Protein AF-A0A450Y760-F1 (afdb_monomer)

Mean predicted aligned error: 13.87 Å

Foldseek 3Di:
DDDD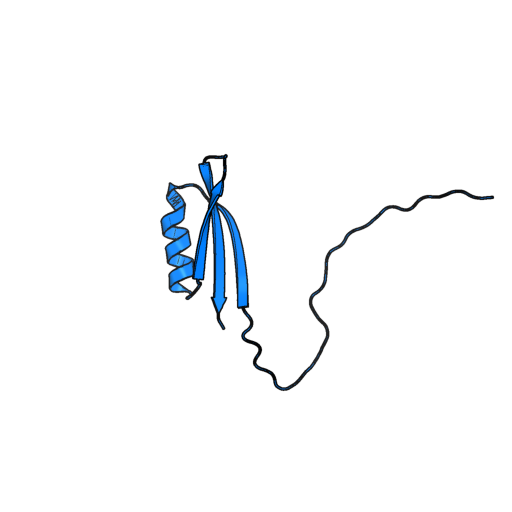DDDDDDDDDCDDDDDDPDDVPFDKDKDKDWQAAPVCVVVVVVVLVVVVWDWDWDQDPVNGIMIMTIHGD

Nearest PDB structures (foldseek):
  4wqu-assembly1_BZ  TM=7.463E-01  e=1.803E-01  Thermus thermophilus HB8
  3hz7-assembly1_A  TM=8.432E-01  e=5.828E-01  Desulfitobacterium hafniense
  2l48-assembly1_B  TM=6.463E-01  e=4.490E-01  Bacillus phage Gamma
  4v5o-assembly2_BF  TM=5.947E-01  e=8.618E-01  Tetrahymena thermophila
  2pzz-assembly1_C  TM=6.674E-01  e=2.787E+00  Methanocaldococcus jannaschii DSM 2661

Solvent-accessible surface area (backbone atoms only — not comparable to full-atom values): 4860 Å² total; per-residue (Å²): 140,88,82,88,82,86,80,89,74,92,72,93,78,88,86,79,92,76,97,69,89,88,71,90,65,66,56,66,49,75,48,77,48,71,70,38,46,74,88,50,45,64,58,55,49,50,56,43,46,73,73,57,26,50,75,48,76,48,77,44,97,85,69,24,29,34,41,36,37,38,31,78,91

Organism: NCBI:txid2126332

Sequence (73 aa):
MEFIKYPDQSVVAPYQSASTMGVSRKMFRKEILNGIPTSDLSDVIADFESEGAKISTEQERSGKWTLMAIFES

Secondary structure (DSSP, 8-state):
---------------------S-----EEEEEEEEE-HHHHHHHHHHHHHTTEEEEEEE-TTS-EEEEEEEE-

Radius of gyration: 19.75 Å; Cα contacts (8 Å, |Δi|>4): 83; chains: 1; bounding box: 28×64×40 Å

Structure (mmCIF, N/CA/C/O backbone):
data_AF-A0A450Y760-F1
#
_entry.id   AF-A0A450Y760-F1
#
loop_
_atom_site.group_PDB
_atom_site.id
_atom_site.type_symbol
_atom_site.label_atom_id
_atom_site.label_alt_id
_atom_site.label_comp_id
_atom_site.label_asym_id
_atom_site.label_entity_id
_atom_site.label_seq_id
_atom_site.pdbx_PDB_ins_code
_atom_site.Cartn_x
_atom_site.Cartn_y
_atom_site.Cartn_z
_atom_site.occupancy
_atom_site.B_iso_or_equiv
_atom_site.auth_seq_id
_atom_site.auth_comp_id
_atom_site.auth_asym_id
_atom_site.auth_atom_id
_atom_site.pdbx_PDB_model_num
ATOM 1 N N . MET A 1 1 ? -0.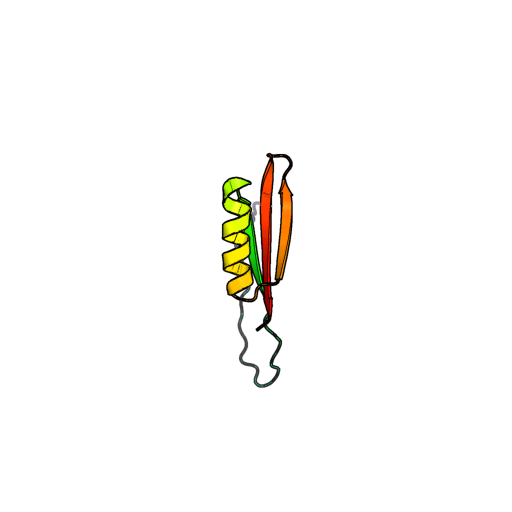373 58.744 0.123 1.00 49.44 1 MET A N 1
ATOM 2 C CA . MET A 1 1 ? -0.834 57.743 1.103 1.00 49.44 1 MET A CA 1
ATOM 3 C C . MET A 1 1 ? -1.943 56.959 0.445 1.00 49.44 1 MET A C 1
ATOM 5 O O . MET A 1 1 ? -2.973 57.567 0.227 1.00 49.44 1 MET A O 1
ATOM 9 N N . GLU A 1 2 ? -1.739 55.677 0.149 1.00 47.34 2 GLU A N 1
ATOM 10 C CA . GLU A 1 2 ? -2.808 54.669 0.117 1.00 47.34 2 GLU A CA 1
ATOM 11 C C . GLU A 1 2 ? -2.209 53.330 0.573 1.00 47.34 2 GLU A C 1
ATOM 13 O O . GLU A 1 2 ? -1.057 53.012 0.275 1.00 47.34 2 GLU A O 1
ATOM 18 N N . PHE A 1 3 ? -2.972 52.629 1.408 1.00 53.50 3 PHE A N 1
ATOM 19 C CA . PHE A 1 3 ? -2.594 51.480 2.225 1.00 53.50 3 PHE A CA 1
ATOM 20 C C . PHE A 1 3 ? -3.173 50.180 1.618 1.00 53.50 3 PHE A C 1
ATOM 22 O O . PHE A 1 3 ? -4.372 50.103 1.393 1.00 53.50 3 PHE A O 1
ATOM 29 N N . ILE A 1 4 ? -2.294 49.187 1.411 1.00 60.47 4 ILE A N 1
ATOM 30 C CA . ILE A 1 4 ? -2.415 47.708 1.536 1.00 60.47 4 ILE A CA 1
ATOM 31 C C . ILE A 1 4 ? -3.722 46.990 1.110 1.00 60.47 4 ILE A C 1
ATOM 33 O O . ILE A 1 4 ? -4.759 47.213 1.720 1.00 60.47 4 ILE A O 1
ATOM 37 N N . LYS A 1 5 ? -3.611 45.933 0.274 1.00 48.47 5 LYS A N 1
ATOM 38 C CA . LYS A 1 5 ? -3.994 44.538 0.639 1.00 48.47 5 LYS A CA 1
ATOM 39 C C . LYS A 1 5 ? -3.567 43.512 -0.428 1.00 48.47 5 LYS A C 1
ATOM 41 O O . LYS A 1 5 ? -4.111 43.496 -1.525 1.00 48.47 5 LYS A O 1
ATOM 46 N N . TYR A 1 6 ? -2.646 42.613 -0.081 1.00 58.69 6 TYR A N 1
ATOM 47 C CA . TYR A 1 6 ? -2.521 41.321 -0.765 1.00 58.69 6 TYR A CA 1
ATOM 48 C C . TYR A 1 6 ? -3.685 40.414 -0.339 1.00 58.69 6 TYR A C 1
ATOM 50 O O . TYR A 1 6 ? -4.109 40.464 0.821 1.00 58.69 6 TYR A O 1
ATOM 58 N N . PRO A 1 7 ? -4.134 39.521 -1.225 1.00 57.28 7 PRO A N 1
ATOM 59 C CA . PRO A 1 7 ? -4.250 38.140 -0.793 1.00 57.28 7 PRO A CA 1
ATOM 60 C C . PRO A 1 7 ? -3.339 37.229 -1.613 1.00 57.28 7 PRO A C 1
ATOM 62 O O . PRO A 1 7 ? -3.282 37.276 -2.839 1.00 57.28 7 PRO A O 1
ATOM 65 N N . ASP A 1 8 ? -2.628 36.413 -0.850 1.00 55.72 8 ASP A N 1
ATOM 66 C CA . ASP A 1 8 ? -1.939 35.192 -1.228 1.00 55.72 8 ASP A CA 1
ATOM 67 C C . ASP A 1 8 ? -2.869 34.272 -2.041 1.00 55.72 8 ASP A C 1
ATOM 69 O O . ASP A 1 8 ? -3.973 33.949 -1.598 1.00 55.72 8 ASP A O 1
ATOM 73 N N . GLN A 1 9 ? -2.434 33.855 -3.230 1.00 51.75 9 GLN A N 1
ATOM 74 C CA . GLN A 1 9 ? -3.009 32.697 -3.908 1.00 51.75 9 GLN A CA 1
ATOM 75 C C . GLN A 1 9 ? -1.879 31.794 -4.391 1.00 51.75 9 GLN A C 1
ATOM 77 O O . GLN A 1 9 ? -1.475 31.779 -5.552 1.00 51.75 9 GLN A O 1
ATOM 82 N N . SER A 1 10 ? -1.373 31.028 -3.430 1.00 54.53 10 SER A N 1
ATOM 83 C CA . SER A 1 10 ? -0.964 29.643 -3.623 1.00 54.53 10 SER A CA 1
ATOM 84 C C . SER A 1 10 ? -1.854 28.935 -4.658 1.00 54.53 10 SER A C 1
ATOM 86 O O . SER A 1 10 ? -2.969 28.507 -4.360 1.00 54.53 10 SER A O 1
ATOM 88 N N . VAL A 1 11 ? -1.357 28.800 -5.888 1.00 53.41 11 VAL A N 1
ATOM 89 C CA . VAL A 1 11 ? -1.758 27.721 -6.792 1.00 53.41 11 VAL A CA 1
ATOM 90 C C . VAL A 1 11 ? -0.479 27.061 -7.279 1.00 53.41 11 VAL A C 1
ATOM 92 O O . VAL A 1 11 ? 0.182 27.482 -8.224 1.00 53.41 11 VAL A O 1
ATOM 95 N N . VAL A 1 12 ? -0.107 26.036 -6.524 1.00 54.53 12 VAL A N 1
ATOM 96 C CA . VAL A 1 12 ? 0.845 24.995 -6.883 1.00 54.53 12 VAL A CA 1
ATOM 97 C C . VAL A 1 12 ? 0.605 24.497 -8.310 1.00 54.53 12 VAL A C 1
ATOM 99 O O . VAL A 1 12 ? -0.353 23.782 -8.581 1.00 54.53 12 VAL A O 1
ATOM 102 N N . ALA A 1 13 ? 1.520 24.820 -9.216 1.00 54.25 13 ALA A N 1
ATOM 103 C CA . ALA A 1 13 ? 1.754 24.019 -10.409 1.00 54.25 13 ALA A CA 1
ATOM 104 C C . ALA A 1 13 ? 3.216 24.162 -10.843 1.00 54.25 13 ALA A C 1
ATOM 106 O O . ALA A 1 13 ? 3.580 25.179 -11.434 1.00 54.25 13 ALA A O 1
ATOM 107 N N . PRO A 1 14 ? 4.071 23.156 -10.584 1.00 54.84 14 PRO A N 1
ATOM 108 C CA . PRO A 1 14 ? 5.343 23.102 -11.278 1.00 54.84 14 PRO A CA 1
ATOM 109 C C . PRO A 1 14 ? 5.571 21.721 -11.885 1.00 54.84 14 PRO A C 1
ATOM 111 O O . PRO A 1 14 ? 6.243 20.914 -11.271 1.00 54.84 14 PRO A O 1
ATOM 114 N N . TYR A 1 15 ? 5.087 21.456 -13.098 1.00 49.97 15 TYR A N 1
ATOM 115 C CA . TYR A 1 15 ? 5.674 20.437 -13.980 1.00 49.97 15 TYR A CA 1
ATOM 116 C C . TYR A 1 15 ? 5.305 20.780 -15.430 1.00 49.97 15 TYR A C 1
ATOM 118 O O . TYR A 1 15 ? 4.129 20.901 -15.736 1.00 49.97 15 TYR A O 1
ATOM 126 N N . GLN A 1 16 ? 6.194 20.945 -16.405 1.00 48.69 16 GLN A N 1
ATOM 127 C CA . GLN A 1 16 ? 7.632 21.203 -16.457 1.00 48.69 16 GLN A CA 1
ATOM 128 C C . GLN A 1 16 ? 7.891 21.524 -17.942 1.00 48.69 16 GLN A C 1
ATOM 130 O O . GLN A 1 16 ? 7.645 20.687 -18.806 1.00 48.69 16 GLN A O 1
ATOM 135 N N . SER A 1 17 ? 8.362 22.732 -18.250 1.00 54.88 17 SER A N 1
ATOM 136 C CA . SER A 1 17 ? 9.054 22.997 -19.515 1.00 54.88 17 SER A CA 1
ATOM 137 C C . SER A 1 17 ? 10.445 22.386 -19.421 1.00 54.88 17 SER A C 1
ATOM 139 O O . SER A 1 17 ? 11.162 22.714 -18.480 1.00 54.88 17 SER A O 1
ATOM 141 N N . ALA A 1 18 ? 10.833 21.556 -20.388 1.00 46.25 18 ALA A N 1
ATOM 142 C CA . ALA A 1 18 ? 12.109 21.658 -21.107 1.00 46.25 18 ALA A CA 1
ATOM 143 C C . ALA A 1 18 ? 12.403 20.362 -21.870 1.00 46.25 18 ALA A C 1
ATOM 145 O O . ALA A 1 18 ? 12.637 19.300 -21.297 1.00 46.25 18 ALA A O 1
ATOM 146 N N . SER A 1 19 ? 12.458 20.498 -23.188 1.00 51.78 19 SER A N 1
ATOM 147 C CA . SER A 1 19 ? 13.149 19.596 -24.092 1.00 51.78 19 SER A CA 1
ATOM 148 C C . SER A 1 19 ? 14.635 19.517 -23.715 1.00 51.78 19 SER A C 1
ATOM 150 O O . SER A 1 19 ? 15.378 20.468 -23.950 1.00 51.78 19 SER A O 1
ATOM 152 N N . THR A 1 20 ? 15.089 18.382 -23.184 1.00 50.59 20 THR A N 1
ATOM 153 C CA . THR A 1 20 ? 16.521 18.065 -23.082 1.00 50.59 20 THR A CA 1
ATOM 154 C C . THR A 1 20 ? 16.741 16.606 -23.461 1.00 50.59 20 THR A C 1
ATOM 156 O O . THR A 1 20 ? 16.359 15.684 -22.745 1.00 50.59 20 THR A O 1
ATOM 159 N N . MET A 1 21 ? 17.353 16.408 -24.628 1.00 51.19 21 MET A N 1
ATOM 160 C CA . MET A 1 21 ? 17.940 15.143 -25.061 1.00 51.19 21 MET A CA 1
ATOM 161 C C . MET A 1 21 ? 18.943 14.635 -24.010 1.00 51.19 21 MET A C 1
ATOM 163 O O . MET A 1 21 ? 19.827 15.380 -23.596 1.00 51.19 21 MET A O 1
ATOM 167 N N . GLY A 1 22 ? 18.851 13.350 -23.657 1.00 52.53 22 GLY A N 1
ATOM 168 C CA . GLY A 1 22 ? 20.024 12.565 -23.267 1.00 52.53 22 GLY A CA 1
ATOM 169 C C . GLY A 1 22 ? 20.474 12.608 -21.806 1.00 52.53 22 GLY A C 1
ATOM 170 O O . GLY A 1 22 ? 21.662 12.746 -21.555 1.00 52.53 22 GLY A O 1
ATOM 171 N N . VAL A 1 23 ? 19.575 12.395 -20.846 1.00 52.41 23 VAL A N 1
ATOM 172 C CA . VAL A 1 23 ? 19.911 11.661 -19.612 1.00 52.41 23 VAL A CA 1
ATOM 173 C C . VAL A 1 23 ? 18.682 10.834 -19.277 1.00 52.41 23 VAL A C 1
ATOM 175 O O . VAL A 1 23 ? 17.645 11.402 -18.941 1.00 52.41 23 VAL A O 1
ATOM 178 N N . SER A 1 24 ? 18.765 9.508 -19.369 1.00 57.00 24 SER A N 1
ATOM 179 C CA . SER A 1 24 ? 17.775 8.610 -18.770 1.00 57.00 24 SER A CA 1
ATOM 180 C C . SER A 1 24 ? 17.870 8.753 -17.249 1.00 57.00 24 SER A C 1
ATOM 182 O O . SER A 1 24 ? 18.454 7.919 -16.558 1.00 57.00 24 SER A O 1
ATOM 184 N N . ARG A 1 25 ? 17.377 9.879 -16.717 1.00 58.28 25 ARG A N 1
ATOM 185 C CA . ARG A 1 25 ? 17.094 10.015 -15.295 1.00 58.28 25 ARG A CA 1
ATOM 186 C C . ARG A 1 25 ? 16.043 8.954 -15.029 1.00 58.28 25 ARG A C 1
ATOM 188 O O . ARG A 1 25 ? 14.947 9.079 -15.567 1.00 58.28 25 ARG A O 1
ATOM 195 N N . LYS A 1 26 ? 16.388 7.918 -14.260 1.00 62.91 26 LYS A N 1
ATOM 196 C CA . LYS A 1 26 ? 15.390 7.016 -13.680 1.00 62.91 26 LYS A CA 1
ATOM 197 C C . LYS A 1 26 ? 14.319 7.896 -13.049 1.00 62.91 26 LYS A C 1
ATOM 199 O O . LYS A 1 26 ? 14.592 8.618 -12.087 1.00 62.91 26 LYS A O 1
ATOM 204 N N . MET A 1 27 ? 13.159 7.958 -13.688 1.00 64.50 27 MET A N 1
ATOM 205 C CA . MET A 1 27 ? 12.039 8.743 -13.203 1.00 64.50 27 MET A CA 1
ATOM 206 C C . MET A 1 27 ? 11.368 7.875 -12.155 1.00 64.50 27 MET A C 1
ATOM 208 O O . MET A 1 27 ? 10.681 6.915 -12.481 1.00 64.50 27 MET A O 1
ATOM 212 N N . PHE A 1 28 ? 11.626 8.181 -10.887 1.00 79.31 28 PHE A N 1
ATOM 213 C CA . PHE A 1 28 ? 10.943 7.512 -9.792 1.00 79.31 28 PHE A CA 1
ATOM 214 C C . PHE A 1 28 ? 9.535 8.096 -9.671 1.00 79.31 28 PHE A C 1
ATOM 216 O O . PHE A 1 28 ? 9.380 9.259 -9.287 1.00 79.31 28 PHE A O 1
ATOM 223 N N . ARG A 1 29 ? 8.509 7.312 -10.013 1.00 87.31 29 ARG A N 1
ATOM 224 C CA . ARG A 1 29 ? 7.114 7.683 -9.736 1.00 87.31 29 ARG A CA 1
ATOM 225 C C . ARG A 1 29 ? 6.840 7.366 -8.270 1.00 87.31 29 ARG A C 1
ATOM 227 O O . ARG A 1 29 ? 7.146 6.272 -7.807 1.00 87.31 29 ARG A O 1
ATOM 234 N N . LYS A 1 30 ? 6.298 8.330 -7.529 1.00 90.44 30 LYS A N 1
ATOM 235 C CA . LYS A 1 30 ? 5.950 8.176 -6.114 1.00 90.44 30 LYS A CA 1
ATOM 236 C C . LYS A 1 30 ? 4.450 8.360 -5.935 1.00 90.44 30 LYS A C 1
ATOM 238 O O . LYS A 1 30 ? 3.920 9.386 -6.351 1.00 90.44 30 LYS A O 1
ATOM 243 N N . GLU A 1 31 ? 3.808 7.416 -5.260 1.00 91.94 31 GLU A N 1
ATOM 244 C CA . GLU A 1 31 ? 2.389 7.464 -4.905 1.00 91.94 31 GLU A CA 1
ATOM 245 C C . GLU A 1 31 ? 2.218 7.325 -3.393 1.00 91.94 31 GLU A C 1
ATOM 247 O O . GLU A 1 31 ? 2.971 6.609 -2.733 1.00 91.94 31 GLU A O 1
ATOM 252 N N . ILE A 1 32 ? 1.269 8.074 -2.828 1.00 94.06 32 ILE A N 1
ATOM 253 C CA . ILE A 1 32 ? 0.976 8.068 -1.392 1.00 94.06 32 ILE A CA 1
ATOM 254 C C . ILE A 1 32 ? -0.530 7.920 -1.217 1.00 94.06 32 ILE A C 1
ATOM 256 O O . ILE A 1 32 ? -1.300 8.763 -1.678 1.00 94.06 32 ILE A O 1
ATOM 260 N N . LEU A 1 33 ? -0.931 6.873 -0.511 1.00 93.75 33 LEU A N 1
ATOM 261 C CA . LEU A 1 33 ? -2.301 6.605 -0.107 1.00 93.75 33 LEU A CA 1
ATOM 262 C C . LEU A 1 33 ? -2.403 6.747 1.406 1.00 93.75 33 LEU A C 1
ATOM 264 O O . LEU A 1 33 ? -1.523 6.299 2.133 1.00 93.75 33 LEU A O 1
ATOM 268 N N . ASN A 1 34 ? -3.472 7.373 1.885 1.00 95.19 34 ASN A N 1
ATOM 269 C CA . ASN A 1 34 ? -3.695 7.607 3.311 1.00 95.19 34 ASN A CA 1
ATOM 270 C C . ASN A 1 34 ? -5.033 7.019 3.735 1.00 95.19 34 ASN A C 1
ATOM 272 O O . ASN A 1 34 ? -5.940 6.866 2.913 1.00 95.19 34 ASN A O 1
ATOM 276 N N . GLY A 1 35 ? -5.184 6.763 5.031 1.00 93.75 35 GLY A N 1
ATOM 277 C CA . GLY A 1 35 ? -6.454 6.321 5.581 1.00 93.75 35 GLY A CA 1
ATOM 278 C C . GLY A 1 35 ? -6.870 4.898 5.187 1.00 93.75 35 GLY A C 1
ATOM 279 O O . GLY A 1 35 ? -8.065 4.599 5.250 1.00 93.75 35 GLY A O 1
ATOM 280 N N . ILE A 1 36 ? -5.924 4.035 4.810 1.00 94.25 36 ILE A N 1
ATOM 281 C CA . ILE A 1 36 ? -6.189 2.641 4.440 1.00 94.25 36 ILE A CA 1
ATOM 282 C C . ILE A 1 36 ? -6.580 1.862 5.708 1.00 94.25 36 ILE A C 1
ATOM 284 O O . ILE A 1 36 ? -5.832 1.874 6.691 1.00 94.25 36 ILE A O 1
ATOM 288 N N . PRO A 1 37 ? -7.751 1.212 5.760 1.00 95.12 37 PRO A N 1
ATOM 289 C CA . PRO A 1 37 ? -8.098 0.363 6.892 1.00 95.12 37 PRO A CA 1
ATOM 290 C C . PRO A 1 37 ? -7.218 -0.894 6.899 1.00 95.12 37 PRO A C 1
ATOM 292 O O . PRO A 1 37 ? -6.783 -1.377 5.860 1.00 95.12 37 PRO A O 1
ATOM 295 N N . THR A 1 38 ? -6.975 -1.462 8.083 1.00 93.56 38 THR A N 1
ATOM 296 C CA . THR A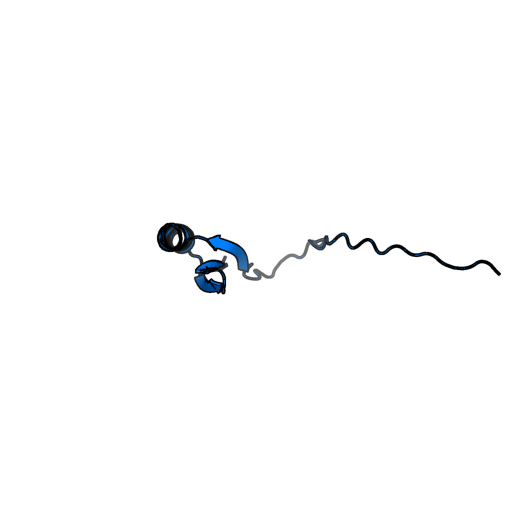 1 38 ? -6.104 -2.650 8.223 1.00 93.56 38 THR A CA 1
ATOM 297 C C . THR A 1 38 ? -6.593 -3.850 7.396 1.00 93.56 38 THR A C 1
ATOM 299 O O . THR A 1 38 ? -5.767 -4.646 6.966 1.00 93.56 38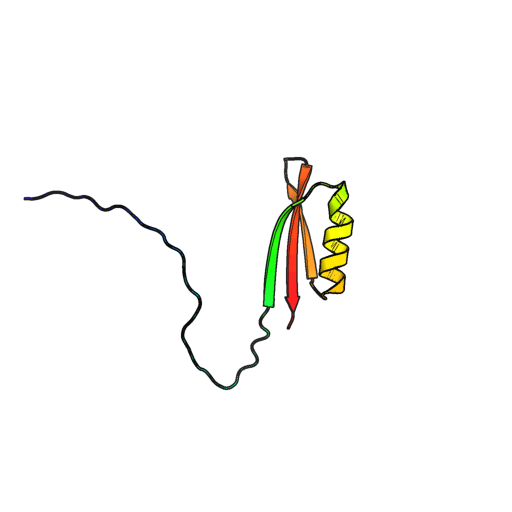 THR A O 1
ATOM 302 N N . SER A 1 39 ? -7.905 -3.967 7.145 1.00 95.06 39 SER A N 1
ATOM 303 C CA . SER A 1 39 ? -8.485 -5.021 6.297 1.00 95.06 39 SER A CA 1
ATOM 304 C C . SER A 1 39 ? -8.021 -4.958 4.846 1.00 95.06 39 SER A C 1
ATOM 306 O O . SER A 1 39 ? -7.863 -6.003 4.233 1.00 95.06 39 SER A O 1
ATOM 308 N N . ASP 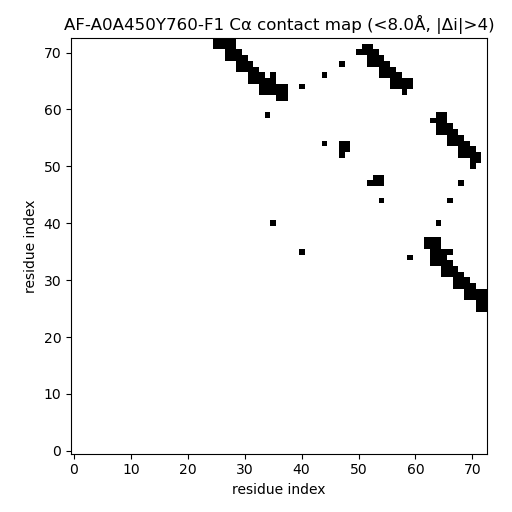A 1 40 ? -7.791 -3.750 4.328 1.00 94.31 40 ASP A N 1
ATOM 309 C CA . ASP A 1 40 ? -7.531 -3.518 2.904 1.00 94.31 40 ASP A CA 1
ATOM 310 C C . ASP A 1 40 ? -6.029 -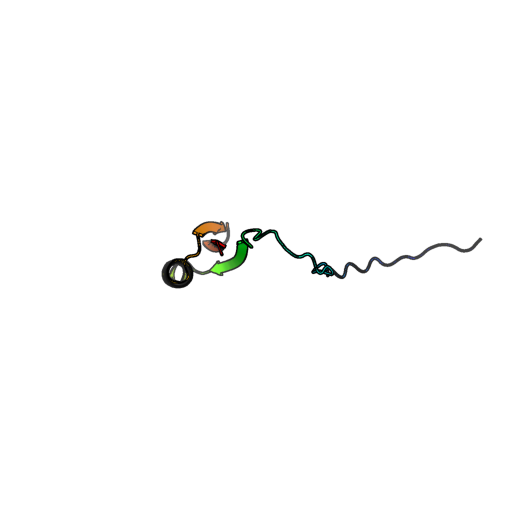3.315 2.643 1.00 94.31 40 ASP A C 1
ATOM 312 O O . ASP A 1 40 ? -5.584 -3.272 1.501 1.00 94.31 40 ASP A O 1
ATOM 316 N N . LEU A 1 41 ? -5.221 -3.186 3.704 1.00 93.69 41 LEU A N 1
ATOM 317 C CA . LEU A 1 41 ? -3.795 -2.892 3.594 1.00 93.69 41 LEU A CA 1
ATOM 318 C C . LEU A 1 41 ? -3.039 -3.962 2.799 1.00 93.69 41 LEU A C 1
ATOM 320 O O . LEU A 1 41 ? -2.214 -3.610 1.964 1.00 93.69 41 LEU A O 1
ATOM 324 N N . SER A 1 42 ? -3.306 -5.246 3.049 1.00 95.00 42 SER A N 1
ATOM 325 C CA . SER A 1 42 ? -2.613 -6.345 2.366 1.00 95.00 42 SER A CA 1
ATOM 326 C C . SER A 1 42 ? -2.873 -6.355 0.866 1.00 95.00 42 SER A C 1
ATOM 328 O O . SER A 1 42 ? -1.945 -6.573 0.092 1.00 95.00 42 SER A O 1
ATOM 330 N N . ASP A 1 43 ? -4.115 -6.091 0.471 1.00 95.62 43 ASP A N 1
ATOM 331 C CA . ASP A 1 43 ? -4.536 -6.139 -0.927 1.00 95.62 43 ASP A CA 1
ATOM 332 C C . ASP A 1 43 ? -3.912 -4.973 -1.695 1.00 95.62 43 ASP A C 1
ATOM 334 O O . ASP A 1 43 ? -3.293 -5.165 -2.739 1.00 95.62 43 ASP A O 1
ATOM 338 N N . VAL A 1 44 ? -3.949 -3.775 -1.101 1.00 94.31 44 VAL A N 1
ATOM 339 C CA . VAL A 1 44 ? -3.318 -2.584 -1.677 1.00 94.31 44 VAL A CA 1
ATOM 340 C C . VAL A 1 44 ? -1.800 -2.767 -1.799 1.00 94.31 44 VAL A C 1
ATOM 342 O O . VAL A 1 44 ? -1.226 -2.396 -2.818 1.00 94.31 44 VAL A O 1
ATOM 345 N N . ILE A 1 45 ? -1.130 -3.350 -0.795 1.00 94.75 45 ILE A N 1
ATOM 346 C CA . ILE A 1 45 ? 0.308 -3.661 -0.881 1.00 94.75 45 ILE A CA 1
ATOM 347 C C . ILE A 1 45 ? 0.582 -4.595 -2.065 1.00 94.75 45 ILE A C 1
ATOM 349 O O . ILE A 1 45 ? 1.474 -4.302 -2.858 1.00 94.75 45 ILE A O 1
ATOM 353 N N . ALA A 1 46 ? -0.184 -5.682 -2.196 1.00 95.06 46 ALA A N 1
ATOM 354 C CA . ALA A 1 46 ? 0.025 -6.685 -3.235 1.00 95.06 46 ALA A CA 1
ATOM 355 C C . ALA A 1 46 ? -0.128 -6.108 -4.652 1.00 95.06 46 ALA A C 1
ATOM 357 O O . ALA A 1 46 ? 0.681 -6.432 -5.524 1.00 95.06 46 ALA A O 1
ATOM 358 N N . ASP A 1 47 ? -1.104 -5.221 -4.868 1.00 94.44 47 ASP A N 1
ATOM 359 C CA . 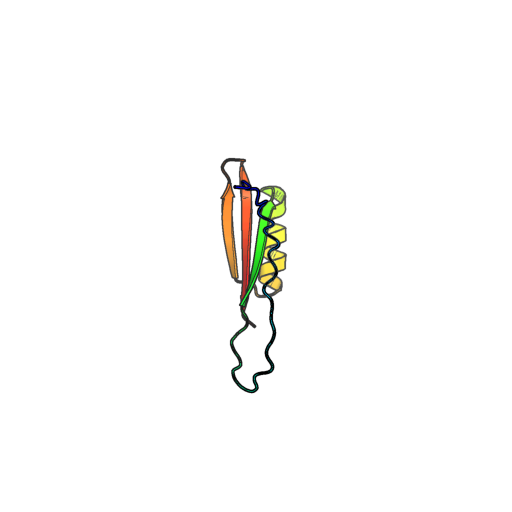ASP A 1 47 ? -1.297 -4.535 -6.151 1.00 94.44 47 ASP A CA 1
ATOM 360 C C . ASP A 1 47 ? -0.048 -3.724 -6.536 1.00 94.44 47 ASP A C 1
ATOM 362 O O . ASP A 1 47 ? 0.529 -3.915 -7.610 1.00 94.44 47 ASP A O 1
ATOM 366 N N . PHE A 1 48 ? 0.446 -2.883 -5.622 1.00 93.81 48 PHE A N 1
ATOM 367 C CA . PHE A 1 48 ? 1.625 -2.057 -5.881 1.00 93.81 48 PHE A CA 1
ATOM 368 C C . PHE A 1 48 ? 2.922 -2.871 -6.003 1.00 93.81 48 PHE A C 1
ATOM 370 O O . PHE A 1 48 ? 3.767 -2.550 -6.842 1.00 93.81 48 PHE A O 1
ATOM 377 N N . GLU A 1 49 ? 3.103 -3.924 -5.201 1.00 92.62 49 GLU A N 1
ATOM 378 C CA . GLU A 1 49 ? 4.251 -4.829 -5.333 1.00 92.62 49 GLU A CA 1
ATOM 379 C C . GLU A 1 49 ? 4.234 -5.559 -6.681 1.00 92.62 49 GLU A C 1
ATOM 381 O O . GLU A 1 49 ? 5.282 -5.691 -7.318 1.00 92.62 49 GLU A O 1
ATOM 386 N N . SER A 1 50 ? 3.054 -5.978 -7.155 1.00 93.06 50 SER A N 1
ATOM 387 C CA . SER A 1 50 ? 2.894 -6.608 -8.469 1.00 93.06 50 SER A CA 1
ATOM 388 C C . SER A 1 50 ? 3.226 -5.656 -9.621 1.00 93.06 50 SER A C 1
ATOM 390 O O . SER A 1 50 ? 3.684 -6.106 -10.672 1.00 93.06 50 SER A O 1
ATOM 392 N N . GLU A 1 51 ? 3.022 -4.352 -9.440 1.00 90.00 51 GLU A N 1
ATOM 393 C CA . GLU A 1 51 ? 3.452 -3.320 -10.389 1.00 90.00 51 GLU A CA 1
ATOM 394 C C . GLU A 1 51 ? 4.949 -2.960 -10.263 1.00 90.00 51 GLU A C 1
ATOM 396 O O . GLU A 1 51 ? 5.467 -2.138 -11.023 1.00 90.00 51 GLU A O 1
ATOM 401 N N . GLY A 1 52 ? 5.674 -3.583 -9.327 1.00 90.44 52 GLY A N 1
ATOM 402 C CA . GLY A 1 52 ? 7.105 -3.368 -9.114 1.00 90.44 52 GLY A CA 1
ATOM 403 C C . GLY A 1 52 ? 7.434 -2.152 -8.248 1.00 90.44 52 GLY A C 1
ATOM 404 O O . GLY A 1 52 ? 8.558 -1.641 -8.305 1.00 90.44 52 GLY A O 1
ATOM 405 N N . ALA A 1 53 ? 6.484 -1.665 -7.448 1.00 92.88 53 ALA A N 1
ATOM 406 C CA . ALA A 1 53 ? 6.740 -0.588 -6.506 1.00 92.88 53 ALA A CA 1
ATOM 407 C C . ALA A 1 53 ? 7.461 -1.086 -5.246 1.00 92.88 53 ALA A C 1
ATOM 409 O O . ALA A 1 53 ? 7.164 -2.141 -4.691 1.00 92.88 53 ALA A O 1
ATOM 410 N N . LYS A 1 54 ? 8.365 -0.259 -4.721 1.00 93.38 54 LYS A N 1
ATOM 411 C CA . LYS A 1 54 ? 8.869 -0.374 -3.351 1.00 93.38 54 LYS A CA 1
ATOM 412 C C . LYS A 1 54 ? 7.877 0.273 -2.397 1.00 93.38 54 LYS A C 1
ATOM 414 O O . LYS A 1 54 ? 7.584 1.462 -2.532 1.00 93.38 54 LYS A O 1
ATOM 419 N N . ILE A 1 55 ? 7.410 -0.497 -1.422 1.00 94.00 55 ILE A N 1
ATOM 420 C CA . ILE A 1 55 ? 6.388 -0.075 -0.464 1.00 94.00 55 ILE A CA 1
ATOM 421 C C . ILE A 1 55 ? 7.019 0.361 0.860 1.00 94.00 55 ILE A C 1
ATOM 423 O O . ILE A 1 55 ? 7.962 -0.253 1.354 1.00 94.00 55 ILE A O 1
ATOM 427 N N . SER A 1 56 ? 6.459 1.403 1.466 1.00 94.88 56 SER A N 1
ATOM 428 C CA . SER A 1 56 ? 6.660 1.755 2.870 1.00 94.88 56 SER A CA 1
ATOM 429 C C . SER A 1 56 ? 5.315 2.095 3.498 1.00 94.88 56 SER A C 1
ATOM 431 O O . SER A 1 56 ? 4.543 2.858 2.920 1.00 94.88 56 SER A O 1
ATOM 433 N N . THR A 1 57 ? 5.023 1.533 4.665 1.00 94.62 57 THR A N 1
ATOM 434 C CA . THR A 1 57 ? 3.747 1.727 5.361 1.00 94.62 57 THR A CA 1
ATOM 435 C C . THR A 1 57 ? 3.964 2.302 6.748 1.00 94.62 57 THR A C 1
ATOM 437 O O . THR A 1 57 ? 4.832 1.837 7.485 1.00 94.62 57 THR A O 1
ATOM 440 N N . GLU A 1 58 ? 3.126 3.254 7.133 1.00 96.38 58 GLU A N 1
ATOM 441 C CA . GLU A 1 58 ? 3.102 3.846 8.467 1.00 96.38 58 GLU A CA 1
ATOM 442 C C . GLU A 1 58 ? 1.681 3.775 9.029 1.00 96.38 58 GLU A C 1
ATOM 444 O O . GLU A 1 58 ? 0.714 4.075 8.329 1.00 96.38 58 GLU A O 1
ATOM 449 N N . GLN A 1 59 ? 1.542 3.362 10.289 1.00 95.38 59 GLN A N 1
ATOM 450 C CA . GLN A 1 59 ? 0.247 3.371 10.960 1.00 95.38 59 GLN A CA 1
ATO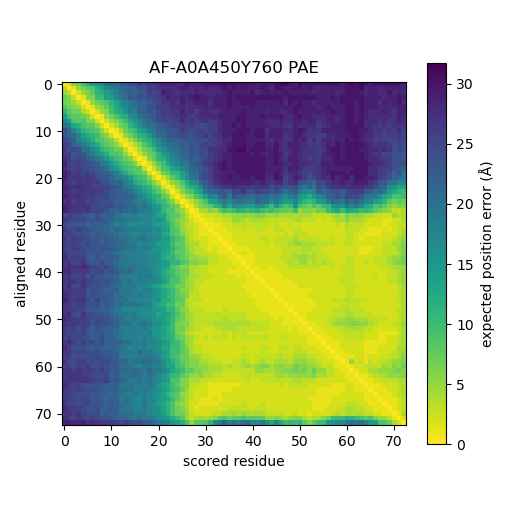M 451 C C . GLN A 1 59 ? 0.000 4.740 11.596 1.00 95.38 59 GLN A C 1
ATOM 453 O O . GLN A 1 59 ? 0.768 5.211 12.437 1.00 95.38 59 GLN A O 1
ATOM 458 N N . GLU A 1 60 ? -1.108 5.366 11.226 1.00 93.31 60 GLU A N 1
ATOM 459 C CA . GLU A 1 60 ? -1.564 6.611 11.817 1.00 93.31 60 GLU A CA 1
ATOM 460 C C . GLU A 1 60 ? -2.098 6.387 13.242 1.00 93.31 60 GLU A C 1
ATOM 462 O O . GLU A 1 60 ? -2.618 5.326 13.593 1.00 93.31 60 GLU A O 1
ATOM 467 N N . ARG A 1 61 ? -2.118 7.454 14.054 1.00 92.56 61 ARG A N 1
ATOM 468 C CA . ARG A 1 61 ? -2.756 7.444 15.390 1.00 92.56 61 ARG A CA 1
ATOM 469 C C . ARG A 1 61 ? -4.252 7.103 15.358 1.00 92.56 61 ARG A C 1
ATOM 471 O O . ARG A 1 61 ? -4.816 6.760 16.390 1.00 92.56 61 ARG A O 1
ATOM 478 N N . SER A 1 62 ? -4.886 7.229 14.192 1.00 91.31 62 SER A N 1
ATOM 479 C CA . SER A 1 62 ? -6.287 6.879 13.945 1.00 91.31 62 SER A CA 1
ATOM 480 C C . SER A 1 62 ? -6.526 5.364 13.833 1.00 91.31 62 SER A C 1
ATOM 482 O O . SER A 1 62 ? -7.678 4.939 13.789 1.00 91.31 62 SER A O 1
ATOM 484 N N . GLY A 1 63 ? -5.464 4.549 13.769 1.00 91.94 63 GLY A N 1
ATOM 485 C CA . GLY A 1 63 ? -5.535 3.110 13.491 1.00 91.94 63 GLY A CA 1
ATOM 486 C C . GLY A 1 63 ? -5.644 2.769 12.000 1.00 91.94 63 GLY A C 1
ATOM 487 O O . GLY A 1 63 ? -5.713 1.591 11.644 1.00 91.94 63 GLY A O 1
ATOM 488 N N . LYS A 1 64 ? -5.653 3.786 11.130 1.00 95.38 64 LYS A N 1
ATOM 489 C CA . LYS A 1 64 ? -5.546 3.643 9.675 1.00 95.38 64 LYS A CA 1
ATOM 490 C C . LYS A 1 64 ? -4.083 3.656 9.233 1.00 95.38 64 LYS A C 1
ATOM 492 O O . LYS A 1 64 ? -3.200 3.991 10.016 1.00 95.38 64 LYS A O 1
ATOM 497 N N . TRP A 1 65 ? -3.837 3.304 7.981 1.00 97.00 65 TRP A N 1
ATOM 498 C CA . TRP A 1 65 ? -2.506 3.186 7.405 1.00 97.00 65 TRP A CA 1
ATOM 499 C C . TRP A 1 65 ? -2.280 4.191 6.280 1.00 97.00 65 TRP A C 1
ATOM 501 O O . TRP A 1 65 ? -3.151 4.426 5.439 1.00 97.00 65 TRP A O 1
ATOM 511 N N . THR A 1 66 ? -1.066 4.723 6.248 1.00 95.69 66 THR A N 1
ATOM 512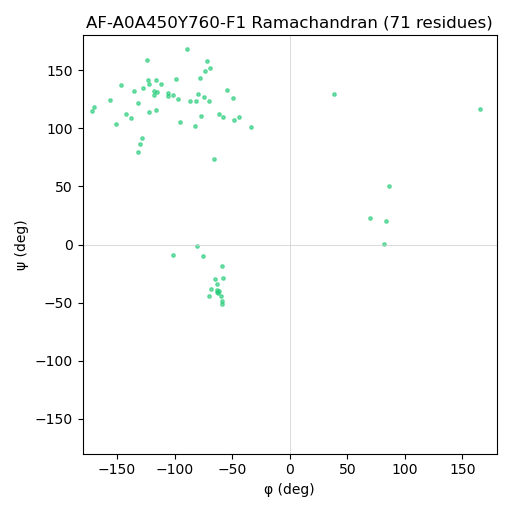 C CA . THR A 1 66 ? -0.498 5.439 5.113 1.00 95.69 66 THR A CA 1
ATOM 513 C C . THR A 1 66 ? 0.451 4.500 4.382 1.00 95.69 66 THR A C 1
ATOM 515 O O . THR A 1 66 ? 1.340 3.914 4.997 1.00 95.69 66 THR A O 1
ATOM 518 N N . LEU A 1 67 ? 0.280 4.365 3.070 1.00 95.75 67 LEU A N 1
ATOM 519 C CA . LEU A 1 67 ? 1.136 3.579 2.188 1.00 95.75 67 LEU A CA 1
ATOM 520 C C . LEU A 1 67 ? 1.830 4.505 1.192 1.00 95.75 67 LEU A C 1
ATOM 522 O O . LEU A 1 67 ? 1.199 5.336 0.545 1.00 95.75 67 LEU A O 1
ATOM 526 N N . MET A 1 68 ? 3.138 4.342 1.057 1.00 95.38 68 MET A N 1
ATOM 527 C CA . MET A 1 68 ? 3.984 5.043 0.104 1.00 95.38 68 MET A CA 1
ATOM 528 C C . MET A 1 68 ? 4.581 4.027 -0.870 1.00 95.38 68 MET A C 1
ATOM 530 O O . MET A 1 68 ? 5.372 3.181 -0.462 1.00 95.38 68 MET A O 1
ATOM 534 N N . ALA A 1 69 ? 4.228 4.139 -2.147 1.00 94.88 69 ALA A N 1
ATOM 535 C CA . ALA A 1 69 ? 4.726 3.305 -3.235 1.00 94.88 69 ALA A CA 1
ATOM 536 C C . ALA A 1 69 ? 5.726 4.096 -4.094 1.00 94.88 69 ALA A C 1
ATOM 538 O O . ALA A 1 69 ? 5.464 5.237 -4.485 1.00 94.88 69 ALA A O 1
ATOM 539 N N . ILE A 1 70 ? 6.895 3.515 -4.369 1.00 92.75 70 ILE A N 1
ATOM 540 C CA . ILE A 1 70 ? 7.950 4.107 -5.202 1.00 92.75 70 ILE A CA 1
ATOM 541 C C . ILE A 1 70 ? 8.260 3.159 -6.357 1.00 92.75 70 ILE A C 1
ATOM 543 O O . ILE A 1 70 ? 8.813 2.085 -6.143 1.00 92.75 70 ILE A O 1
ATOM 547 N N . PHE A 1 71 ? 7.966 3.577 -7.580 1.00 89.44 71 PHE A N 1
ATOM 548 C CA . PHE A 1 71 ? 8.228 2.805 -8.788 1.00 89.44 71 PHE A CA 1
ATOM 549 C C . PHE A 1 71 ? 9.540 3.262 -9.409 1.00 89.44 71 PHE A C 1
ATOM 551 O O . PHE A 1 71 ? 9.726 4.450 -9.689 1.00 89.44 71 PHE A O 1
ATOM 558 N N . GLU A 1 72 ? 10.451 2.322 -9.631 1.00 81.50 72 GLU A N 1
ATOM 559 C CA . GLU A 1 72 ? 11.708 2.579 -10.326 1.00 81.50 72 GLU A CA 1
ATOM 560 C C . GLU A 1 72 ? 11.526 2.226 -11.811 1.00 81.50 72 GLU A C 1
ATOM 562 O O . GLU A 1 72 ? 11.453 1.049 -12.151 1.00 81.50 72 GLU A O 1
ATOM 567 N N . SER A 1 73 ? 11.419 3.236 -12.687 1.00 62.88 73 SER A N 1
ATOM 568 C CA . SER A 1 73 ? 11.438 3.070 -14.156 1.00 62.88 73 SER A CA 1
ATOM 569 C C . SER A 1 73 ? 12.847 3.168 -14.733 1.00 62.88 73 SER A C 1
ATOM 571 O O . SER A 1 73 ? 13.645 3.992 -14.222 1.00 62.88 73 SER A O 1
#

pLDDT: mean 78.18, std 19.3, range [46.25, 97.0]